Protein AF-A0A962V0N9-F1 (afdb_monomer_lite)

Sequence (71 aa):
MKLLLSVLFAVALQPSLSSAADAEPADGNGRYEGIAASANAVWVVDTRTGRVRKCTQEFADQTPNCSKMSN

Secondary structure (DSSP, 8-state):
------------------------SSSSPPPEEEEEEETTEEEEEETTT--EEEEE-SSTTSPPEEPPPP-

Radius of gyration: 20.14 Å; chains: 1; bounding box: 27×60×53 Å

Foldseek 3Di:
DDDDDDPPPPPPPDPPPQPQPPPPPPDPQARWGWDDPDPFKTWIARPVPRWIKMWGHPDPPDDTDIDDTDD

Structure (mmCIF, N/CA/C/O backbone):
data_AF-A0A962V0N9-F1
#
_entry.id   AF-A0A962V0N9-F1
#
loop_
_atom_site.group_PDB
_atom_site.id
_atom_site.type_symbol
_atom_site.label_atom_id
_atom_site.label_alt_id
_atom_site.label_comp_id
_atom_site.label_asym_id
_atom_site.label_entity_id
_atom_site.label_seq_id
_atom_site.pdbx_PDB_ins_code
_atom_site.Cartn_x
_atom_site.Cartn_y
_atom_site.Cartn_z
_atom_site.occupancy
_atom_site.B_iso_or_equiv
_atom_site.auth_seq_id
_atom_site.auth_comp_id
_atom_site.auth_asym_id
_atom_site.auth_atom_id
_atom_site.pdbx_PDB_model_num
ATOM 1 N N . MET A 1 1 ? -12.507 -49.357 -34.855 1.00 45.84 1 MET A N 1
ATOM 2 C CA . MET A 1 1 ? -11.089 -48.945 -34.705 1.00 45.84 1 MET A CA 1
ATOM 3 C C . MET A 1 1 ? -10.992 -47.436 -34.892 1.00 45.84 1 MET A C 1
ATOM 5 O O . MET A 1 1 ? -11.668 -46.949 -35.785 1.00 45.84 1 MET A O 1
ATOM 9 N N . LYS A 1 2 ? -10.127 -46.771 -34.104 1.00 42.56 2 LYS A N 1
ATOM 10 C CA . LYS A 1 2 ? -9.823 -45.317 -34.011 1.00 42.56 2 LYS A CA 1
ATOM 11 C C . LYS A 1 2 ? -10.805 -44.502 -33.151 1.00 42.56 2 LYS A C 1
ATOM 13 O O . LYS A 1 2 ? -11.894 -44.184 -33.595 1.00 42.56 2 LYS A O 1
ATOM 18 N N . LEU A 1 3 ? -10.573 -44.422 -31.836 1.00 43.69 3 LEU A N 1
ATOM 19 C CA . LEU A 1 3 ? -9.649 -43.539 -31.082 1.00 43.69 3 LEU A CA 1
ATOM 20 C C . LEU A 1 3 ? -10.268 -42.167 -30.761 1.00 43.69 3 LEU A C 1
ATOM 22 O O . LEU A 1 3 ? -10.195 -41.231 -31.544 1.00 43.69 3 LEU A O 1
ATOM 26 N N . LEU A 1 4 ? -10.892 -42.143 -29.578 1.00 64.38 4 LEU A N 1
ATOM 27 C CA . LEU A 1 4 ? -10.859 -41.115 -28.532 1.00 64.38 4 LEU A CA 1
ATOM 28 C C . LEU A 1 4 ? -10.080 -39.829 -28.855 1.00 64.38 4 LEU A C 1
ATOM 30 O O . LEU A 1 4 ? -8.875 -39.887 -29.083 1.00 64.38 4 LEU A O 1
ATOM 34 N N . LEU A 1 5 ? -10.723 -38.674 -28.665 1.00 52.41 5 LEU A N 1
ATOM 35 C CA . LEU A 1 5 ? -10.032 -37.490 -28.155 1.00 52.41 5 LEU A CA 1
ATOM 36 C C . LEU A 1 5 ? -10.999 -36.643 -27.313 1.00 52.41 5 LEU A C 1
ATOM 38 O O . LEU A 1 5 ? -11.689 -35.751 -27.797 1.00 52.41 5 LEU A O 1
ATOM 42 N N . SER A 1 6 ? -11.076 -36.981 -26.028 1.00 53.62 6 SER A N 1
ATOM 43 C CA . SER A 1 6 ? -11.735 -36.174 -25.006 1.00 53.62 6 SER A CA 1
ATOM 44 C C . SER A 1 6 ? -10.906 -34.910 -24.780 1.00 53.62 6 SER A C 1
ATOM 46 O O . SER A 1 6 ? -9.836 -34.972 -24.174 1.00 53.62 6 SER A O 1
ATOM 48 N N . VAL A 1 7 ? -11.372 -33.762 -25.270 1.00 58.09 7 VAL A N 1
ATOM 49 C CA . VAL A 1 7 ? -10.776 -32.461 -24.939 1.00 58.09 7 VAL A CA 1
ATOM 50 C C . VAL A 1 7 ? -11.236 -32.090 -23.531 1.00 58.09 7 VAL A C 1
ATOM 52 O O . VAL A 1 7 ? -12.266 -31.452 -23.331 1.00 58.09 7 VAL A O 1
ATOM 55 N N . LEU A 1 8 ? -10.486 -32.558 -22.536 1.00 55.91 8 LEU A N 1
ATOM 56 C CA . LEU A 1 8 ? -10.559 -32.059 -21.168 1.00 55.91 8 LEU A CA 1
ATOM 57 C C . LEU A 1 8 ? -10.041 -30.618 -21.172 1.00 55.91 8 LEU A C 1
ATOM 59 O O . LEU A 1 8 ? -8.838 -30.369 -21.217 1.00 55.91 8 LEU A O 1
ATOM 63 N N . PHE A 1 9 ? -10.973 -29.670 -21.165 1.00 56.00 9 PHE A N 1
ATOM 64 C CA . PHE A 1 9 ? -10.698 -28.255 -20.959 1.00 56.00 9 PHE A CA 1
ATOM 65 C C . PHE A 1 9 ? -10.279 -28.071 -19.493 1.00 56.00 9 PHE A C 1
ATOM 67 O O . PHE A 1 9 ? -11.112 -27.925 -18.599 1.00 56.00 9 PHE A O 1
ATOM 74 N N . ALA A 1 10 ? -8.979 -28.176 -19.223 1.00 55.00 10 ALA A N 1
ATOM 75 C CA . ALA A 1 10 ? -8.420 -27.902 -17.909 1.00 55.00 10 ALA A CA 1
ATOM 76 C C . ALA A 1 10 ? -8.506 -26.391 -17.647 1.00 55.00 10 ALA A C 1
ATOM 78 O O . ALA A 1 10 ? -7.652 -25.618 -18.079 1.00 55.00 10 ALA A O 1
ATOM 79 N N . VAL A 1 11 ? -9.568 -25.962 -16.962 1.00 59.62 11 VAL A N 1
ATOM 80 C CA . VAL A 1 11 ? -9.658 -24.623 -16.376 1.00 59.62 11 VAL A CA 1
ATOM 81 C C . VAL A 1 11 ? -8.607 -24.553 -15.273 1.00 59.62 11 VAL A C 1
ATOM 83 O O . VAL A 1 11 ? -8.785 -25.109 -14.190 1.00 59.62 11 VAL A O 1
ATOM 86 N N . ALA A 1 12 ? -7.479 -23.910 -15.565 1.00 57.56 12 ALA A N 1
ATOM 87 C CA . ALA A 1 12 ? -6.499 -23.564 -14.552 1.00 57.56 12 ALA A CA 1
ATOM 88 C C . ALA A 1 12 ? -7.133 -22.522 -13.618 1.00 57.56 12 ALA A C 1
ATOM 90 O O . ALA A 1 12 ? -7.226 -21.345 -13.964 1.00 57.56 12 ALA A O 1
ATOM 91 N N . LEU A 1 13 ? -7.593 -22.957 -12.440 1.00 56.84 13 LEU A N 1
ATOM 92 C CA . LEU A 1 13 ? -7.805 -22.059 -11.308 1.00 56.84 13 LEU A CA 1
ATOM 93 C C . LEU A 1 13 ? -6.445 -21.425 -10.999 1.00 56.84 13 LEU A C 1
ATOM 95 O O . LEU A 1 13 ? -5.571 -22.080 -10.434 1.00 56.84 13 LEU A O 1
ATOM 99 N N . GLN A 1 14 ? -6.239 -20.179 -11.415 1.00 56.22 14 GLN A N 1
ATOM 100 C CA . GLN A 1 14 ? -5.083 -19.409 -10.981 1.00 56.22 14 GLN A CA 1
ATOM 101 C C . GLN A 1 14 ? -5.329 -19.026 -9.517 1.00 56.22 14 GLN A C 1
ATOM 103 O O . GLN A 1 14 ? -6.285 -18.293 -9.255 1.00 56.22 14 GLN A O 1
ATOM 108 N N . PRO A 1 15 ? -4.538 -19.523 -8.548 1.00 57.41 15 PRO A N 1
ATOM 109 C CA . PRO A 1 15 ? -4.635 -19.016 -7.194 1.00 57.41 15 PRO A CA 1
ATOM 110 C C . PRO A 1 15 ? -4.218 -17.548 -7.230 1.00 57.41 15 PRO A C 1
ATOM 112 O O . PRO A 1 15 ? -3.092 -17.219 -7.607 1.00 57.41 15 PRO A O 1
ATOM 115 N N . SER A 1 16 ? -5.141 -16.662 -6.864 1.00 59.91 16 SER A N 1
ATOM 116 C CA . SER A 1 16 ? -4.822 -15.283 -6.524 1.00 59.91 16 SER A CA 1
ATOM 117 C C . SER A 1 16 ? -3.785 -15.342 -5.407 1.00 59.91 16 SER A C 1
ATOM 119 O O . SER A 1 16 ? -4.107 -15.715 -4.280 1.00 59.91 16 SER A O 1
ATOM 121 N N . LEU A 1 17 ? -2.525 -15.051 -5.727 1.00 57.69 17 LEU A N 1
ATOM 122 C CA . LEU A 1 17 ? -1.463 -14.893 -4.741 1.00 57.69 17 LEU A CA 1
ATOM 123 C C . LEU A 1 17 ? -1.749 -13.606 -3.956 1.00 57.69 17 LEU A C 1
ATOM 125 O O . LEU A 1 17 ? -1.141 -12.566 -4.197 1.00 57.69 17 LEU A O 1
ATOM 129 N N . SER A 1 18 ? -2.724 -13.656 -3.048 1.00 53.81 18 SER A N 1
ATOM 130 C CA . SER A 1 18 ? -2.858 -12.660 -1.994 1.00 53.81 18 SER A CA 1
ATOM 131 C C . SER A 1 18 ? -1.727 -12.916 -1.012 1.00 53.81 18 SER A C 1
ATOM 133 O O . SER A 1 18 ? -1.835 -13.762 -0.127 1.00 53.81 18 SER A O 1
ATOM 135 N N . SER A 1 19 ? -0.617 -12.204 -1.190 1.00 55.09 19 SER A N 1
ATOM 136 C CA . SER A 1 19 ? 0.427 -12.102 -0.176 1.00 55.09 19 SER A CA 1
ATOM 137 C C . SER A 1 19 ? -0.124 -11.282 0.990 1.00 55.09 19 SER A C 1
ATOM 139 O O . SER A 1 19 ? 0.111 -10.079 1.089 1.00 55.09 19 SER A O 1
ATOM 141 N N . ALA A 1 20 ? -0.912 -11.920 1.852 1.00 50.03 20 ALA A N 1
ATOM 142 C CA . ALA A 1 20 ? -1.185 -11.385 3.172 1.00 50.03 20 ALA A CA 1
ATOM 143 C C . ALA A 1 20 ? 0.138 -11.440 3.944 1.00 50.03 20 ALA A C 1
ATOM 145 O O . ALA A 1 20 ? 0.648 -12.514 4.251 1.00 50.03 20 ALA A O 1
ATOM 146 N N . ALA A 1 21 ? 0.745 -10.282 4.190 1.00 52.25 21 ALA A N 1
ATOM 147 C CA . ALA A 1 21 ? 1.804 -10.193 5.177 1.00 52.25 21 ALA A CA 1
ATOM 148 C C . ALA A 1 21 ? 1.126 -10.292 6.547 1.00 52.25 21 ALA A C 1
ATOM 150 O O . ALA A 1 21 ? 0.536 -9.317 7.018 1.00 52.25 21 ALA A O 1
ATOM 151 N N . ASP A 1 22 ? 1.173 -11.473 7.164 1.00 44.56 22 ASP A N 1
ATOM 152 C CA . ASP A 1 22 ? 0.857 -11.643 8.579 1.00 44.56 22 ASP A CA 1
ATOM 153 C C . ASP A 1 22 ? 1.907 -10.874 9.394 1.00 44.56 22 ASP A C 1
ATOM 155 O O . ASP A 1 22 ? 2.928 -11.403 9.828 1.00 44.56 22 ASP A O 1
ATOM 159 N N . ALA A 1 23 ? 1.700 -9.566 9.540 1.00 48.16 23 ALA A N 1
ATOM 160 C CA . ALA A 1 23 ? 2.397 -8.793 10.546 1.00 48.16 23 ALA A CA 1
ATOM 161 C C . ALA A 1 23 ? 1.831 -9.223 11.904 1.00 48.16 23 ALA A C 1
ATOM 163 O O . ALA A 1 23 ? 0.692 -8.890 12.247 1.00 48.16 23 ALA A O 1
ATOM 164 N N . GLU A 1 24 ? 2.623 -9.996 12.648 1.00 46.59 24 GLU A N 1
ATOM 165 C CA . GLU A 1 24 ? 2.408 -10.271 14.069 1.00 46.59 24 GLU A CA 1
ATOM 166 C C . GLU A 1 24 ? 2.024 -8.966 14.797 1.00 46.59 24 GLU A C 1
ATOM 168 O O . GLU A 1 24 ? 2.634 -7.918 14.545 1.00 46.59 24 GLU A O 1
ATOM 173 N N . PRO A 1 25 ? 1.011 -8.975 15.684 1.00 46.62 25 PRO A N 1
ATOM 174 C CA . PRO A 1 25 ? 0.468 -7.762 16.277 1.00 46.62 25 PRO A CA 1
ATOM 175 C C . PRO A 1 25 ? 1.370 -7.289 17.422 1.00 46.62 25 PRO A C 1
ATOM 177 O O . PRO A 1 25 ? 0.990 -7.365 18.586 1.00 46.62 25 PRO A O 1
ATOM 180 N N . ALA A 1 26 ? 2.575 -6.815 17.112 1.00 46.88 26 ALA A N 1
ATOM 181 C CA . ALA A 1 26 ? 3.452 -6.241 18.128 1.00 46.88 26 ALA A CA 1
ATOM 182 C C . ALA A 1 26 ? 3.022 -4.813 18.515 1.00 46.88 26 ALA A C 1
ATOM 184 O O . ALA A 1 26 ? 3.108 -4.454 19.683 1.00 46.88 26 ALA A O 1
ATOM 185 N N . ASP A 1 27 ? 2.462 -4.022 17.587 1.00 48.75 27 ASP A N 1
ATOM 186 C CA . ASP A 1 27 ? 2.456 -2.560 17.768 1.00 48.75 27 ASP A CA 1
ATOM 187 C C . ASP A 1 27 ? 1.135 -1.853 17.428 1.00 48.75 27 ASP A C 1
ATOM 189 O O . ASP A 1 27 ? 1.166 -0.788 16.826 1.00 48.75 27 ASP A O 1
ATOM 193 N N . GLY A 1 28 ? -0.047 -2.408 17.726 1.00 53.09 28 GLY A N 1
ATOM 194 C CA . GLY A 1 28 ? -1.334 -1.674 17.612 1.00 53.09 28 GLY A CA 1
ATOM 195 C C . GLY A 1 28 ? -1.680 -1.064 16.232 1.00 53.09 28 GLY A C 1
ATOM 196 O O . GLY A 1 28 ? -2.698 -0.379 16.080 1.00 53.09 28 GLY A O 1
ATOM 197 N N . ASN A 1 29 ? -0.850 -1.316 15.223 1.00 60.59 29 ASN A N 1
ATOM 198 C CA . ASN A 1 29 ? -0.975 -0.870 13.854 1.00 60.59 29 ASN A CA 1
ATOM 199 C C . ASN A 1 29 ? -1.913 -1.854 13.163 1.00 60.59 29 ASN A C 1
ATOM 201 O O . ASN A 1 29 ? -1.715 -3.065 13.243 1.00 60.59 29 ASN A O 1
ATOM 205 N N . GLY A 1 30 ? -2.987 -1.333 12.565 1.00 64.31 30 GLY A N 1
ATOM 206 C CA . GLY A 1 30 ? -4.012 -2.153 11.920 1.00 64.31 30 GLY A CA 1
ATOM 207 C C . GLY A 1 30 ? -3.398 -3.151 10.940 1.00 64.31 30 GLY A C 1
ATOM 208 O O . GLY A 1 30 ? -2.349 -2.889 10.355 1.00 64.31 30 GLY A O 1
ATOM 209 N N . ARG A 1 31 ? -4.053 -4.302 10.761 1.00 84.44 31 ARG A N 1
ATOM 210 C CA . ARG A 1 31 ? -3.702 -5.211 9.668 1.00 84.44 31 ARG A CA 1
ATOM 211 C C . ARG A 1 31 ? -3.864 -4.441 8.353 1.00 84.44 31 ARG A C 1
ATOM 213 O O . ARG A 1 31 ? -4.844 -3.716 8.182 1.00 84.44 31 ARG A O 1
ATOM 220 N N . TYR A 1 32 ? -2.884 -4.550 7.462 1.00 89.94 32 TYR A N 1
ATOM 221 C CA . TYR A 1 32 ? -2.911 -3.881 6.165 1.00 89.94 32 TYR A CA 1
ATOM 222 C C . TYR A 1 32 ? -3.050 -4.912 5.050 1.00 89.94 32 TYR A C 1
ATOM 224 O O . TYR A 1 32 ? -2.348 -5.920 5.053 1.00 89.94 32 TYR A O 1
ATOM 232 N N . GLU A 1 33 ? -3.914 -4.632 4.082 1.00 93.56 33 GLU A N 1
ATOM 233 C CA . GLU A 1 33 ? -4.061 -5.426 2.863 1.00 9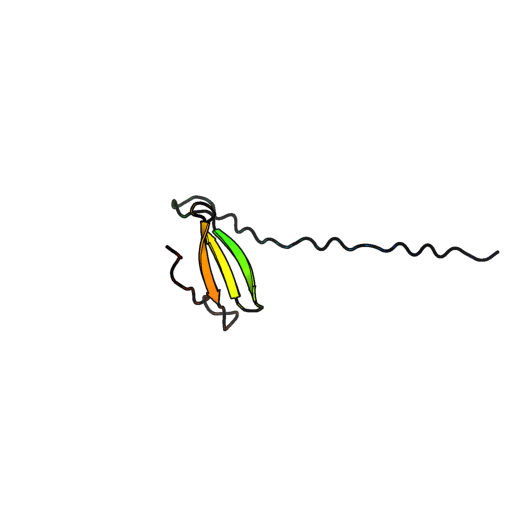3.56 33 GLU A CA 1
ATOM 234 C C . GLU A 1 33 ? -3.532 -4.639 1.659 1.00 93.56 33 GLU A C 1
ATOM 236 O O . GLU A 1 33 ? -3.814 -3.447 1.509 1.00 93.56 33 GLU A O 1
ATOM 241 N N . GLY A 1 34 ? -2.738 -5.299 0.814 1.00 93.19 34 GLY A N 1
ATOM 242 C CA . GLY A 1 34 ? -2.222 -4.738 -0.431 1.00 93.19 34 GLY A CA 1
ATOM 243 C C . GLY A 1 34 ? -3.033 -5.216 -1.633 1.00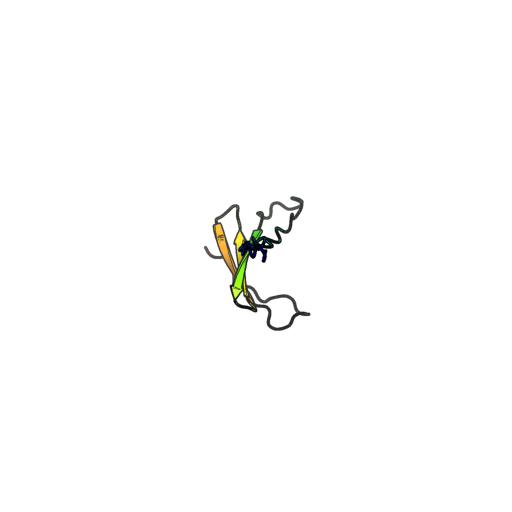 93.19 34 GLY A C 1
ATOM 244 O O . GLY A 1 34 ? -3.109 -6.415 -1.881 1.00 93.19 34 GLY A O 1
ATOM 245 N N . ILE A 1 35 ? -3.587 -4.288 -2.412 1.00 95.06 35 ILE A N 1
ATOM 246 C CA . ILE A 1 35 ? -4.335 -4.573 -3.644 1.00 95.06 35 ILE A CA 1
ATOM 247 C C . ILE A 1 35 ? -3.566 -3.984 -4.827 1.00 95.06 35 ILE A C 1
ATOM 249 O O . ILE A 1 35 ? -3.234 -2.798 -4.826 1.00 95.06 35 ILE A O 1
ATOM 253 N N . ALA A 1 36 ? -3.292 -4.784 -5.857 1.00 95.31 36 ALA A N 1
ATOM 254 C CA . ALA A 1 36 ? -2.626 -4.295 -7.063 1.00 95.31 36 ALA A CA 1
ATOM 255 C C . ALA A 1 36 ? -3.468 -3.203 -7.750 1.00 95.31 36 ALA A C 1
ATOM 257 O O . ALA A 1 36 ? -4.627 -3.426 -8.098 1.00 95.31 36 ALA A O 1
ATOM 258 N N . ALA A 1 37 ? -2.883 -2.019 -7.943 1.00 93.50 37 ALA A N 1
ATOM 259 C CA . ALA A 1 37 ? -3.523 -0.882 -8.610 1.00 93.50 37 ALA A CA 1
ATOM 260 C C . ALA A 1 37 ? -3.027 -0.711 -10.055 1.00 93.50 37 ALA A C 1
ATOM 262 O O . ALA A 1 37 ? -3.785 -0.316 -10.939 1.00 93.50 37 ALA A O 1
ATOM 263 N N . SER A 1 38 ? -1.744 -0.988 -10.288 1.00 94.19 38 SER A N 1
ATOM 264 C CA . SER A 1 38 ? -1.086 -1.036 -11.599 1.00 94.19 38 SER A CA 1
ATOM 265 C C . SER A 1 38 ? 0.173 -1.903 -11.502 1.00 94.19 38 SER A C 1
ATOM 267 O O . SER A 1 38 ? 0.503 -2.401 -10.428 1.00 94.19 38 SER A O 1
ATOM 269 N N . ALA A 1 39 ? 0.915 -2.051 -12.605 1.00 93.38 39 ALA A N 1
ATOM 270 C CA . ALA A 1 39 ? 2.174 -2.804 -12.628 1.00 93.38 39 ALA A CA 1
ATOM 271 C C . ALA A 1 39 ? 3.208 -2.323 -11.590 1.00 93.38 39 ALA A C 1
ATOM 273 O O . ALA A 1 39 ? 4.040 -3.101 -11.142 1.00 93.38 39 ALA A O 1
ATOM 274 N N . ASN A 1 40 ? 3.150 -1.045 -11.213 1.00 94.75 40 ASN A N 1
ATOM 275 C CA . ASN A 1 40 ? 4.105 -0.395 -10.322 1.00 94.75 40 ASN A CA 1
ATOM 276 C C . ASN A 1 40 ? 3.441 0.281 -9.112 1.00 94.75 40 ASN A C 1
ATOM 278 O O . ASN A 1 40 ? 4.076 1.100 -8.450 1.00 94.75 40 ASN A O 1
ATOM 282 N N . ALA A 1 41 ? 2.164 0.001 -8.835 1.00 95.31 41 ALA A N 1
ATOM 283 C CA . ALA A 1 41 ? 1.468 0.609 -7.708 1.00 95.31 41 ALA A CA 1
ATOM 284 C C . ALA A 1 41 ? 0.506 -0.349 -7.008 1.00 95.31 41 ALA A C 1
ATOM 286 O O . ALA A 1 41 ? -0.157 -1.174 -7.638 1.00 95.31 41 ALA A O 1
ATOM 287 N N . VAL A 1 42 ? 0.374 -0.157 -5.698 1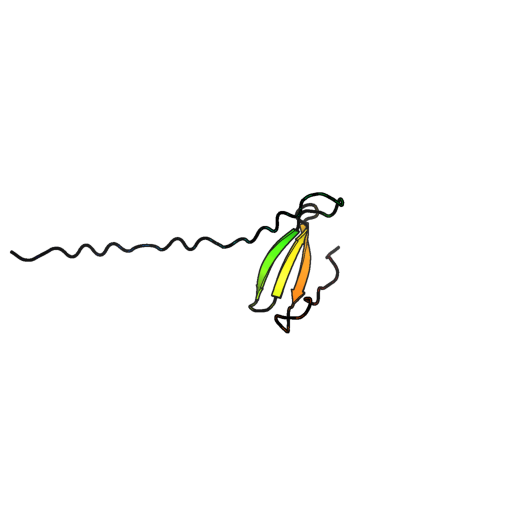.00 96.62 42 VAL A N 1
ATOM 288 C CA . VAL A 1 42 ? -0.543 -0.891 -4.825 1.00 96.62 42 VAL A CA 1
ATOM 289 C C . VAL A 1 42 ? -1.396 0.076 -4.006 1.00 96.62 42 VAL A C 1
ATOM 291 O O . VAL A 1 42 ? -0.931 1.135 -3.574 1.00 96.62 42 VAL A O 1
ATOM 294 N N . TRP A 1 43 ? -2.650 -0.291 -3.777 1.00 96.69 43 TRP A N 1
ATOM 295 C CA . TRP A 1 43 ? -3.477 0.286 -2.726 1.00 96.69 43 TRP A CA 1
ATOM 296 C C . TRP A 1 43 ? -3.189 -0.445 -1.423 1.00 96.69 43 TRP A C 1
ATOM 298 O O . TRP A 1 43 ? -3.279 -1.667 -1.373 1.00 96.69 43 TRP A O 1
ATOM 308 N N . VAL A 1 44 ? -2.848 0.300 -0.377 1.00 95.56 44 VAL A N 1
ATOM 309 C CA . VAL A 1 44 ? -2.705 -0.230 0.979 1.00 95.56 44 VAL A CA 1
ATOM 310 C C . VAL A 1 44 ? -3.948 0.160 1.760 1.00 95.56 44 VAL A C 1
AT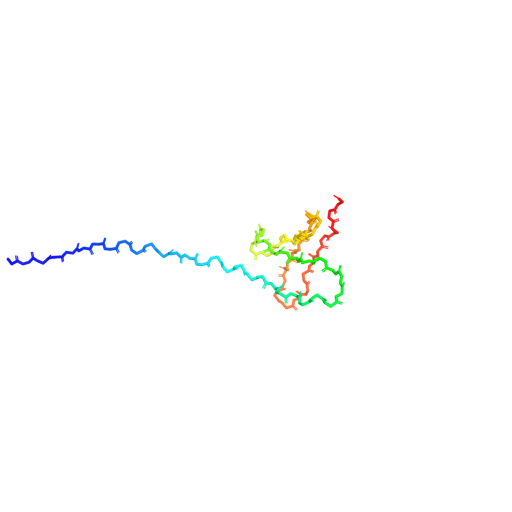OM 312 O O . VAL A 1 44 ? -4.196 1.353 1.962 1.00 95.56 44 VAL A O 1
ATOM 315 N N . VAL A 1 45 ? -4.709 -0.840 2.184 1.00 94.31 45 VAL A N 1
ATOM 316 C CA . VAL A 1 45 ? -5.951 -0.693 2.944 1.00 94.31 45 VAL A CA 1
ATOM 317 C C . VAL A 1 45 ? -5.670 -1.030 4.402 1.00 94.31 45 VAL A C 1
ATOM 319 O O . VAL A 1 45 ? -5.215 -2.128 4.704 1.00 94.31 45 VAL A O 1
ATOM 322 N N . ASP A 1 46 ? -5.932 -0.102 5.319 1.00 92.69 46 ASP A N 1
ATOM 323 C CA . ASP A 1 46 ? -6.007 -0.410 6.750 1.00 92.69 46 ASP A CA 1
ATOM 324 C C . ASP A 1 46 ? -7.312 -1.174 6.998 1.00 92.69 46 ASP A C 1
ATOM 326 O O . ASP A 1 46 ? -8.388 -0.577 6.999 1.00 92.69 46 ASP A O 1
ATOM 330 N N . THR A 1 47 ? -7.246 -2.489 7.204 1.00 89.81 47 THR A N 1
ATOM 331 C CA . THR A 1 47 ? -8.448 -3.336 7.295 1.00 89.81 47 THR A CA 1
ATOM 332 C C . THR A 1 47 ? -9.260 -3.077 8.563 1.00 89.81 47 THR A C 1
ATOM 334 O O . THR A 1 47 ? -10.390 -3.545 8.676 1.00 89.81 47 THR A O 1
ATOM 337 N N . ARG A 1 48 ? -8.709 -2.335 9.532 1.00 88.38 48 ARG A N 1
ATOM 338 C CA . ARG A 1 48 ? -9.437 -1.922 10.735 1.00 88.38 48 ARG A CA 1
ATOM 339 C C . ARG A 1 48 ? -10.272 -0.670 10.487 1.00 88.38 48 ARG A C 1
ATOM 341 O O . ARG A 1 48 ? -11.368 -0.568 11.026 1.00 88.38 48 ARG A O 1
ATOM 348 N N . THR A 1 49 ? -9.742 0.297 9.736 1.00 90.56 49 THR A N 1
ATOM 349 C CA . THR A 1 49 ? -10.400 1.604 9.531 1.00 90.56 49 THR A CA 1
ATOM 350 C C . THR A 1 49 ? -11.024 1.771 8.147 1.00 90.56 49 THR A C 1
ATOM 352 O O . THR A 1 49 ? -11.782 2.711 7.936 1.00 90.56 49 THR A O 1
ATOM 355 N N . GLY A 1 50 ? -10.701 0.893 7.197 1.00 91.69 50 GLY A N 1
ATOM 356 C CA . GLY A 1 50 ? -11.084 1.013 5.790 1.00 91.69 50 GLY A CA 1
ATOM 357 C C . GLY A 1 50 ? -10.365 2.140 5.043 1.00 91.69 50 GLY A C 1
ATOM 358 O O . GLY A 1 50 ? -10.632 2.355 3.863 1.00 91.69 50 GLY A O 1
ATOM 359 N N . ARG A 1 51 ? -9.455 2.871 5.702 1.00 94.12 51 ARG A N 1
ATOM 360 C CA . ARG A 1 51 ? -8.710 3.963 5.071 1.00 94.12 51 ARG A CA 1
ATOM 361 C C . ARG A 1 51 ? -7.682 3.412 4.097 1.00 94.12 51 ARG A C 1
ATOM 363 O O . ARG A 1 51 ? -7.112 2.339 4.307 1.00 94.12 51 ARG A O 1
ATOM 370 N N . VAL A 1 52 ? -7.416 4.188 3.056 1.00 95.19 52 VAL A N 1
ATOM 371 C CA . VAL A 1 52 ? -6.577 3.767 1.937 1.00 95.19 52 VAL A CA 1
ATOM 372 C C . VAL A 1 52 ? -5.457 4.761 1.665 1.00 95.19 52 VAL A C 1
ATOM 374 O O . VAL A 1 52 ? -5.603 5.970 1.851 1.00 95.19 52 VAL A O 1
ATOM 377 N N . ARG A 1 53 ? -4.330 4.256 1.171 1.00 96.56 53 ARG A N 1
ATOM 378 C CA . ARG A 1 53 ? -3.270 5.057 0.541 1.00 96.56 53 ARG A CA 1
ATOM 379 C C . ARG A 1 53 ? -2.743 4.345 -0.692 1.00 96.56 53 ARG A C 1
ATOM 381 O O . ARG A 1 53 ? -2.763 3.117 -0.749 1.00 96.56 53 ARG A O 1
ATOM 388 N N . LYS A 1 54 ? -2.239 5.106 -1.660 1.00 96.50 54 LYS A N 1
ATOM 389 C CA . LYS A 1 54 ? -1.541 4.547 -2.821 1.00 96.50 54 LYS A CA 1
ATOM 390 C C . LYS A 1 54 ? -0.049 4.548 -2.552 1.00 96.50 54 LYS A C 1
ATOM 392 O O . LYS A 1 54 ? 0.476 5.577 -2.130 1.00 96.50 54 LYS A O 1
ATOM 397 N N . CYS A 1 55 ? 0.617 3.442 -2.843 1.00 96.44 55 CYS A N 1
ATOM 398 C CA . CYS A 1 55 ? 2.069 3.357 -2.868 1.00 96.44 55 CYS A CA 1
ATOM 399 C C . CYS A 1 55 ? 2.533 3.000 -4.281 1.00 96.44 55 CYS A C 1
ATOM 401 O O . CYS A 1 55 ? 1.995 2.073 -4.884 1.00 96.44 55 CYS A O 1
ATOM 403 N N . THR A 1 56 ? 3.515 3.730 -4.801 1.00 96.88 56 THR A N 1
ATOM 404 C CA . THR A 1 56 ? 4.097 3.519 -6.132 1.00 96.88 56 THR A CA 1
ATOM 405 C C . THR A 1 56 ? 5.575 3.180 -5.982 1.00 96.88 56 THR A C 1
ATOM 407 O O . THR A 1 56 ? 6.282 3.837 -5.216 1.00 96.88 56 THR A O 1
ATOM 410 N N . GLN A 1 57 ? 6.045 2.171 -6.708 1.00 94.75 57 GLN A N 1
ATOM 411 C CA . GLN A 1 57 ? 7.444 1.766 -6.735 1.00 94.75 57 GLN A CA 1
ATOM 412 C C . GLN A 1 57 ? 8.026 2.029 -8.124 1.00 94.75 57 GLN A C 1
ATOM 414 O O . GLN A 1 57 ? 7.615 1.413 -9.102 1.00 94.75 57 GLN A O 1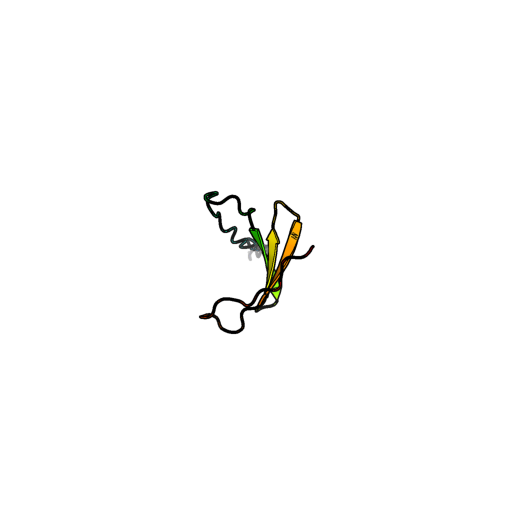
ATOM 419 N N . GLU A 1 58 ? 8.960 2.972 -8.216 1.00 90.44 58 GLU A N 1
ATOM 420 C CA . GLU A 1 58 ? 9.611 3.327 -9.485 1.00 90.44 58 GLU A CA 1
ATOM 421 C C . GLU A 1 58 ? 10.791 2.401 -9.800 1.00 90.44 58 GLU A C 1
ATOM 423 O O . GLU A 1 58 ? 11.006 2.045 -10.956 1.00 90.44 58 GLU A O 1
ATOM 428 N N . PHE A 1 59 ? 11.499 1.945 -8.762 1.00 91.06 59 PHE A N 1
ATOM 429 C CA . PHE A 1 59 ? 12.632 1.030 -8.860 1.00 91.06 59 PHE A CA 1
ATOM 430 C C . PHE A 1 59 ? 12.478 -0.111 -7.852 1.00 91.06 59 PHE A C 1
ATOM 432 O O . PHE A 1 59 ? 12.068 0.111 -6.712 1.00 91.06 59 PHE A O 1
ATOM 439 N N . ALA A 1 60 ? 12.788 -1.338 -8.278 1.00 87.88 60 ALA A N 1
ATOM 440 C CA . ALA A 1 60 ? 12.550 -2.554 -7.494 1.00 87.88 60 ALA A CA 1
ATOM 441 C C . ALA A 1 60 ? 13.379 -2.629 -6.197 1.00 87.88 60 ALA A C 1
ATOM 443 O O . ALA A 1 60 ? 13.016 -3.349 -5.270 1.00 87.88 60 ALA A O 1
ATOM 444 N N . ASP A 1 61 ? 14.479 -1.885 -6.132 1.00 93.06 61 ASP A N 1
ATOM 445 C CA . ASP A 1 61 ? 15.433 -1.823 -5.026 1.00 93.06 61 ASP A CA 1
ATOM 446 C C . ASP A 1 61 ? 15.212 -0.621 -4.091 1.00 93.06 61 ASP A C 1
ATOM 448 O O . ASP A 1 61 ? 15.945 -0.451 -3.118 1.00 93.06 61 ASP A O 1
ATOM 452 N N . GLN A 1 62 ? 14.192 0.203 -4.349 1.00 92.06 62 GLN A N 1
ATOM 453 C CA . GLN A 1 62 ? 13.880 1.377 -3.535 1.00 92.06 62 GLN A CA 1
ATOM 454 C C . GLN A 1 62 ? 12.571 1.220 -2.770 1.00 92.06 62 GLN A C 1
ATOM 456 O O . GLN A 1 62 ? 11.609 0.612 -3.244 1.00 92.06 62 GLN A O 1
ATOM 461 N N . THR A 1 63 ? 12.513 1.835 -1.587 1.00 93.25 63 THR A N 1
ATOM 462 C CA . THR A 1 63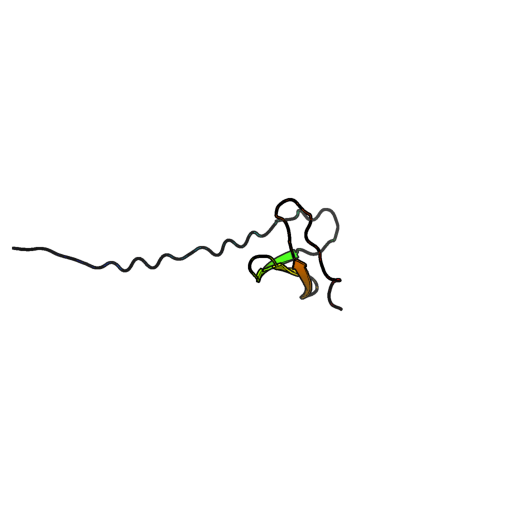 ? 11.281 1.932 -0.800 1.00 93.25 63 THR A CA 1
ATOM 463 C C . THR A 1 63 ? 10.191 2.661 -1.602 1.00 93.25 63 THR A C 1
ATOM 465 O O . THR A 1 63 ? 10.444 3.766 -2.087 1.00 93.25 63 THR A O 1
ATOM 468 N N . PRO A 1 64 ? 8.971 2.102 -1.720 1.00 94.56 64 PRO A N 1
ATOM 469 C CA . PRO A 1 64 ? 7.875 2.743 -2.443 1.00 94.56 64 PRO A CA 1
ATOM 470 C C . PRO A 1 64 ? 7.485 4.105 -1.857 1.00 94.56 64 PRO A C 1
ATOM 472 O O . PRO A 1 64 ? 7.432 4.285 -0.637 1.00 94.56 64 PRO A O 1
ATOM 475 N N . ASN A 1 65 ? 7.127 5.053 -2.723 1.00 96.31 65 ASN A N 1
ATOM 476 C CA . ASN A 1 65 ? 6.560 6.331 -2.302 1.00 96.31 65 ASN A CA 1
ATOM 477 C C . ASN A 1 65 ? 5.058 6.166 -2.044 1.00 96.31 65 ASN A C 1
ATOM 479 O O . ASN A 1 65 ? 4.334 5.703 -2.926 1.00 96.31 65 ASN A O 1
ATOM 483 N N . CYS A 1 66 ? 4.585 6.556 -0.859 1.00 95.56 66 CYS A N 1
ATOM 484 C CA . CYS A 1 66 ? 3.181 6.429 -0.479 1.00 95.56 66 CYS A CA 1
ATOM 485 C C . CYS A 1 66 ? 2.518 7.784 -0.229 1.00 95.56 66 CYS A C 1
ATOM 487 O O . CYS A 1 66 ? 3.077 8.655 0.442 1.00 95.56 66 CYS A O 1
ATOM 489 N N . SER A 1 67 ? 1.264 7.919 -0.664 1.00 96.56 67 SER A N 1
ATOM 490 C CA . SER A 1 67 ? 0.411 9.028 -0.245 1.00 96.56 67 SER A CA 1
ATOM 491 C C . SER A 1 67 ? 0.130 8.974 1.261 1.00 96.56 67 SER A C 1
ATOM 493 O O . SER A 1 67 ? 0.263 7.933 1.918 1.00 96.56 67 SER A O 1
ATOM 495 N N . LYS A 1 68 ? -0.347 10.097 1.812 1.00 94.75 68 LYS A N 1
ATOM 496 C CA . LYS A 1 68 ? -0.981 10.081 3.135 1.00 94.75 68 LYS A CA 1
ATOM 497 C C . LYS A 1 68 ? -2.179 9.128 3.118 1.00 94.75 68 LYS A C 1
ATOM 499 O O . LYS A 1 68 ? -2.790 8.907 2.070 1.00 94.75 68 LYS A O 1
ATOM 504 N N . MET A 1 69 ? -2.483 8.575 4.288 1.00 93.81 69 MET A N 1
ATOM 505 C CA . MET A 1 69 ? -3.698 7.798 4.494 1.00 93.81 69 MET A CA 1
ATOM 506 C C . MET A 1 69 ? -4.923 8.691 4.275 1.00 93.81 69 MET A C 1
ATOM 508 O O . MET A 1 69 ? -4.893 9.859 4.672 1.00 93.81 69 MET A O 1
ATOM 512 N N . SER A 1 70 ? -5.966 8.159 3.636 1.00 93.12 70 SER A N 1
ATOM 513 C CA . SER A 1 70 ? -7.241 8.861 3.479 1.00 93.12 70 SER A CA 1
ATOM 514 C C . SER A 1 70 ? -7.830 9.224 4.845 1.00 93.12 70 SER A C 1
ATOM 516 O O . SER A 1 70 ? -7.554 8.543 5.835 1.00 93.12 70 SER A O 1
ATOM 518 N N . ASN A 1 71 ? -8.614 10.302 4.893 1.00 82.00 71 ASN A N 1
ATOM 519 C CA . ASN A 1 71 ? -9.372 10.677 6.089 1.00 82.00 71 ASN A CA 1
ATOM 520 C C . ASN A 1 71 ? -10.637 9.836 6.217 1.00 82.00 71 ASN A C 1
ATOM 522 O O . ASN A 1 71 ? -11.234 9.543 5.157 1.00 82.00 71 ASN A O 1
#

pLDDT: mean 76.44, std 20.18, range [42.56, 96.88]